Protein AF-A0A9D2URX4-F1 (afdb_monomer)

Sequence (86 aa):
MSYSETGTSHLNLRAQVIRTLLAVQQGQSLATVLPLHLKKVAERDRALFHELVLGTLRQWYALKSITLPLLVKPLNNDTVETCLYV

InterPro domains:
  IPR035926 NusB-like superfamily [G3DSA:1.10.940.10] (9-86)
  IPR035926 NusB-like superfamily [SSF48013] (12-77)

Organism: Acinetobacter lwoffii (NCBI:txid28090)

Nearest PDB structures (foldseek):
  1sqg-assembly1_A  TM=8.878E-01  e=4.021E-02  Escherichia coli

Mean predicted aligned error: 6.45 Å

Secondary structure (DSSP, 8-state):
------------HHHHHHHHHHHHHTT--HHHHHHHHHTTS-GGGHHHHHHHHHHHHHTHHHHHHHHGGG-SS----HHHHHHTT-

pLDDT: mean 86.68, std 16.32, range [33.19, 96.69]

Foldseek 3Di:
DDDDDDDPDLDPLLVLLLVLVLCVVVPDDNVVSVVVSLVSDDPVCSVVSVCLNVVLVVCVVVLVVVVVVVDPDDDDDSSVVSSSSD

Solvent-accessible surface area (backbone atoms only — not comparable to full-atom values): 5438 Å² total; per-residue (Å²): 138,82,88,80,78,92,66,100,61,87,72,53,67,65,60,54,37,40,56,52,52,49,44,38,74,72,70,45,57,59,85,66,50,47,67,62,53,50,73,76,44,58,79,88,50,40,64,59,48,52,49,51,47,56,48,34,65,73,39,41,69,61,49,48,64,62,48,56,79,74,46,94,62,90,84,92,45,71,67,65,56,50,56,76,60,113

Radius of gyration: 13.79 Å; Cα contacts (8 Å, |Δi|>4): 47; chains: 1; bounding box: 35×23×37 Å

Structure (mmC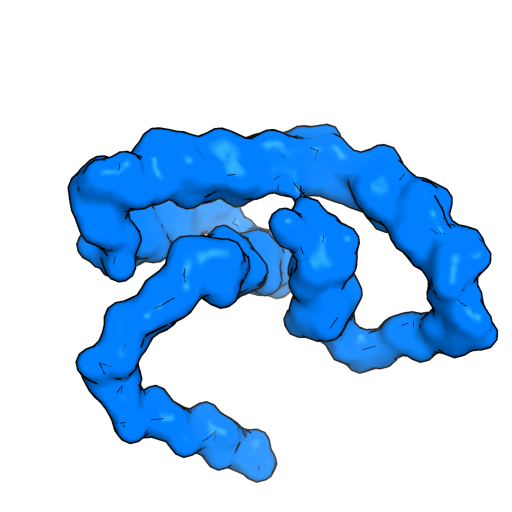IF, N/CA/C/O backbone):
data_AF-A0A9D2URX4-F1
#
_entry.id   AF-A0A9D2URX4-F1
#
loop_
_atom_site.group_PDB
_atom_site.id
_atom_site.type_symbol
_atom_site.label_atom_id
_atom_site.label_alt_id
_atom_site.label_comp_id
_atom_site.label_asym_id
_atom_site.label_entity_id
_atom_site.label_seq_id
_atom_site.pdbx_PDB_ins_code
_atom_site.Cartn_x
_atom_site.Cartn_y
_atom_site.Cartn_z
_atom_site.occupancy
_atom_site.B_iso_or_equiv
_atom_site.auth_seq_id
_atom_site.auth_comp_id
_atom_site.auth_asym_id
_atom_site.auth_atom_id
_atom_site.pdbx_PDB_model_num
ATOM 1 N N . MET A 1 1 ? -20.858 -0.237 -17.032 1.00 34.88 1 MET A N 1
ATOM 2 C CA . MET A 1 1 ? -21.104 -1.584 -16.474 1.00 34.88 1 MET A CA 1
ATOM 3 C C . MET A 1 1 ? -20.590 -1.589 -15.051 1.00 34.88 1 MET A C 1
ATOM 5 O O . MET A 1 1 ? -19.390 -1.649 -14.828 1.00 34.88 1 MET A O 1
ATOM 9 N N . SER A 1 2 ? -21.505 -1.371 -14.116 1.00 33.19 2 SER A N 1
ATOM 10 C CA . SER A 1 2 ? -21.246 -1.221 -12.688 1.00 33.19 2 SER A CA 1
ATOM 11 C C . SER A 1 2 ? -21.203 -2.614 -12.066 1.00 33.19 2 SER A C 1
ATOM 13 O O . SER A 1 2 ? -22.211 -3.314 -12.107 1.00 33.19 2 SER A O 1
ATOM 15 N N . TYR A 1 3 ? -20.063 -3.036 -11.519 1.00 43.09 3 TYR A N 1
ATOM 16 C CA . TYR A 1 3 ? -20.038 -4.218 -10.658 1.00 43.09 3 TYR A CA 1
ATOM 17 C C . TYR A 1 3 ? -20.581 -3.817 -9.286 1.00 43.09 3 TYR A C 1
ATOM 19 O O . TYR A 1 3 ? -19.886 -3.221 -8.464 1.00 43.09 3 TYR A O 1
ATOM 27 N N . SER A 1 4 ? -21.864 -4.092 -9.085 1.00 41.75 4 SER A N 1
ATOM 28 C CA . SER A 1 4 ? -22.502 -4.134 -7.776 1.00 41.75 4 SER A CA 1
ATOM 29 C C . SER A 1 4 ? -22.140 -5.465 -7.121 1.00 41.75 4 SER A C 1
ATOM 31 O O . SER A 1 4 ? -22.510 -6.506 -7.653 1.00 41.75 4 SER A O 1
ATOM 33 N N . GLU A 1 5 ? -21.495 -5.454 -5.956 1.00 43.25 5 GLU A N 1
ATOM 34 C CA . GLU A 1 5 ? -21.526 -6.606 -5.047 1.00 43.25 5 GLU A CA 1
ATOM 35 C C . GLU A 1 5 ? -21.912 -6.147 -3.639 1.00 43.25 5 GLU A C 1
ATOM 37 O O . GLU A 1 5 ? -21.108 -5.683 -2.830 1.00 43.25 5 GLU A O 1
ATOM 42 N N . THR A 1 6 ? -23.210 -6.263 -3.373 1.00 42.12 6 THR A N 1
ATOM 43 C CA . THR A 1 6 ? -23.797 -6.454 -2.049 1.00 42.12 6 THR A CA 1
ATOM 44 C C . THR A 1 6 ? -23.442 -7.847 -1.538 1.00 42.12 6 THR A C 1
ATOM 46 O O . THR A 1 6 ? -23.938 -8.842 -2.057 1.00 42.12 6 THR A O 1
ATOM 49 N N . GLY A 1 7 ? -22.629 -7.903 -0.485 1.00 37.88 7 GLY A N 1
ATOM 50 C CA . GLY A 1 7 ? -22.375 -9.097 0.313 1.00 37.88 7 GLY A CA 1
ATOM 51 C C . GLY A 1 7 ? -21.503 -8.734 1.509 1.00 37.88 7 GLY A C 1
ATOM 52 O O . GLY A 1 7 ? -20.342 -8.369 1.347 1.00 37.88 7 GLY A O 1
ATOM 53 N N . THR A 1 8 ? -22.045 -8.802 2.724 1.00 43.16 8 THR A N 1
ATOM 54 C CA . THR A 1 8 ? -21.280 -8.738 3.982 1.00 43.16 8 THR A CA 1
ATOM 55 C C . THR A 1 8 ? -20.488 -10.033 4.175 1.00 43.16 8 THR A C 1
ATOM 57 O O . THR A 1 8 ? -20.670 -10.763 5.145 1.00 43.16 8 THR A O 1
ATOM 60 N N . SER A 1 9 ? -19.631 -10.350 3.213 1.00 50.97 9 SER A N 1
ATOM 61 C CA . SER A 1 9 ? -18.630 -11.399 3.306 1.00 50.97 9 SER A CA 1
ATOM 62 C C . SER A 1 9 ? -17.358 -10.726 3.799 1.00 50.97 9 SER A C 1
ATOM 64 O O . SER A 1 9 ? -16.907 -9.746 3.208 1.00 50.97 9 SER A O 1
ATOM 66 N N . HIS A 1 10 ? -16.815 -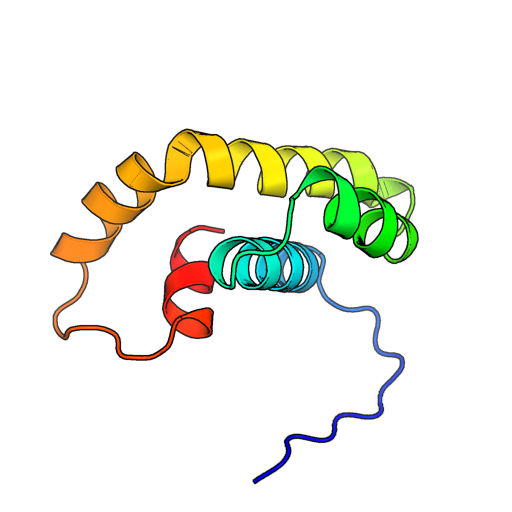11.199 4.918 1.00 65.25 10 HIS A N 1
ATOM 67 C CA . HIS A 1 10 ? -15.562 -10.699 5.478 1.00 65.25 10 HIS A CA 1
ATOM 68 C C . HIS A 1 10 ? -14.482 -10.719 4.384 1.00 65.25 10 HIS A C 1
ATOM 70 O O . HIS A 1 10 ? -14.022 -11.788 3.981 1.00 65.25 10 HIS A O 1
ATOM 76 N N . LEU A 1 11 ? -14.138 -9.544 3.846 1.00 78.06 11 LEU A N 1
ATOM 77 C CA . LEU A 1 11 ? -13.216 -9.438 2.721 1.00 78.06 11 LEU A CA 1
ATOM 78 C C . LEU A 1 11 ? -11.858 -10.001 3.151 1.00 78.06 11 LEU A C 1
ATOM 80 O O . LEU A 1 11 ? -11.422 -9.787 4.283 1.00 78.06 11 LEU A O 1
ATOM 84 N N . ASN A 1 12 ? -11.183 -10.730 2.263 1.00 90.62 12 ASN A N 1
ATOM 85 C CA . ASN A 1 12 ? -9.845 -11.221 2.571 1.00 90.62 12 ASN A CA 1
ATOM 86 C C . ASN A 1 12 ? -8.913 -10.038 2.884 1.00 90.62 12 ASN A C 1
ATOM 88 O O . ASN A 1 12 ? -8.960 -9.013 2.199 1.00 90.62 12 ASN A O 1
ATOM 92 N N . LEU A 1 13 ? -8.035 -10.196 3.876 1.00 92.56 13 LEU A N 1
ATOM 93 C CA . LEU A 1 13 ? -7.096 -9.153 4.278 1.00 92.56 13 LEU A CA 1
ATOM 94 C C . LEU A 1 13 ? -6.286 -8.608 3.089 1.00 92.56 13 LEU A C 1
ATOM 96 O O . LEU A 1 13 ? -6.167 -7.394 2.935 1.00 92.56 13 LEU A O 1
ATOM 100 N N . ARG A 1 14 ? -5.783 -9.484 2.209 1.00 93.00 14 ARG A N 1
ATOM 101 C CA . ARG A 1 14 ? -5.022 -9.069 1.018 1.00 93.00 14 ARG A CA 1
ATOM 102 C C . ARG A 1 14 ? -5.869 -8.234 0.064 1.00 93.00 14 ARG A C 1
ATOM 104 O O . ARG A 1 14 ? -5.405 -7.215 -0.432 1.00 93.00 14 ARG A O 1
ATOM 111 N N . ALA A 1 15 ? -7.136 -8.597 -0.132 1.00 92.44 15 ALA A N 1
ATOM 112 C CA . ALA A 1 15 ? -8.059 -7.803 -0.943 1.00 92.44 15 ALA A CA 1
ATOM 113 C C . ALA A 1 15 ? -8.283 -6.404 -0.342 1.00 92.44 15 ALA A C 1
ATOM 115 O O . ALA A 1 15 ? -8.420 -5.419 -1.066 1.00 92.44 15 ALA A O 1
ATOM 116 N N . GLN A 1 16 ? -8.265 -6.285 0.986 1.00 93.19 16 GLN A N 1
ATOM 117 C CA . GLN A 1 16 ? -8.369 -5.002 1.676 1.00 93.19 16 GLN A CA 1
ATOM 118 C C . GLN A 1 16 ? -7.103 -4.146 1.530 1.00 93.19 16 GLN A C 1
ATOM 120 O O . GLN A 1 16 ? -7.204 -2.926 1.360 1.00 93.19 16 GLN A O 1
ATOM 125 N N . VAL A 1 17 ? -5.924 -4.778 1.529 1.00 95.62 17 VAL A N 1
ATOM 126 C CA . VAL A 1 17 ? -4.640 -4.137 1.195 1.00 95.62 17 VAL A CA 1
ATOM 127 C C . VAL A 1 17 ? -4.681 -3.611 -0.239 1.00 95.62 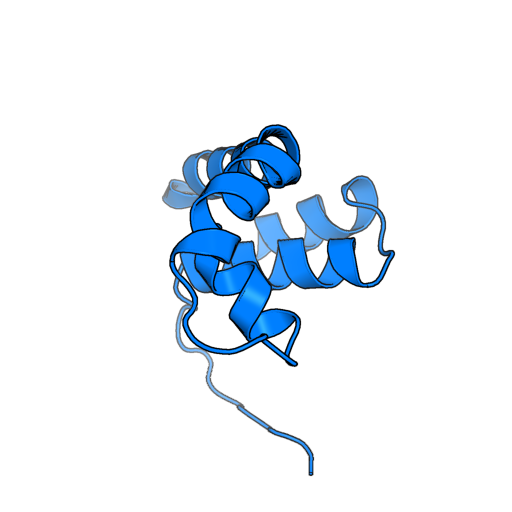17 VAL A C 1
ATOM 129 O O . VAL A 1 17 ? -4.469 -2.419 -0.446 1.00 95.62 17 VAL A O 1
ATOM 132 N N . ILE A 1 18 ? -5.063 -4.448 -1.210 1.00 95.00 18 ILE A N 1
ATOM 133 C CA . ILE A 1 18 ? -5.158 -4.076 -2.633 1.00 95.00 18 ILE A CA 1
ATOM 134 C C . ILE A 1 18 ? -6.081 -2.868 -2.830 1.00 95.00 18 ILE A C 1
ATOM 136 O O . ILE A 1 18 ? -5.710 -1.920 -3.515 1.00 95.00 18 ILE A O 1
ATOM 140 N N . ARG A 1 19 ? -7.252 -2.833 -2.178 1.00 93.56 19 ARG A N 1
ATOM 141 C CA . ARG A 1 19 ? -8.162 -1.669 -2.246 1.00 93.56 19 ARG A CA 1
ATOM 142 C C . ARG A 1 19 ? -7.529 -0.385 -1.716 1.00 93.56 19 ARG A C 1
ATOM 144 O O . ARG A 1 19 ? -7.801 0.691 -2.243 1.00 93.56 19 ARG A O 1
ATOM 151 N N . THR A 1 20 ? -6.707 -0.495 -0.677 1.00 95.31 20 THR A N 1
ATOM 152 C CA . THR A 1 20 ? -6.005 0.654 -0.094 1.00 95.31 20 THR A CA 1
ATOM 153 C C . THR A 1 20 ? -4.910 1.143 -1.038 1.00 95.31 20 THR A C 1
ATOM 155 O O . THR A 1 20 ? -4.836 2.337 -1.310 1.00 95.31 20 THR A O 1
ATOM 158 N N . LEU A 1 21 ? -4.109 0.224 -1.583 1.00 95.88 21 LEU A N 1
ATOM 159 C CA . LEU A 1 21 ? -3.054 0.530 -2.550 1.00 95.88 21 LEU A CA 1
ATOM 160 C C . LEU A 1 21 ? -3.619 1.149 -3.833 1.00 95.88 21 LEU A C 1
ATOM 162 O O . LEU A 1 21 ? -3.094 2.156 -4.296 1.00 95.88 21 LEU A O 1
ATOM 166 N N . LEU A 1 22 ? -4.735 0.627 -4.348 1.00 95.00 22 LEU A N 1
ATOM 167 C CA . LEU A 1 22 ? -5.400 1.166 -5.535 1.00 95.00 22 LEU A CA 1
ATOM 168 C C . LEU A 1 22 ? -5.871 2.612 -5.322 1.00 95.00 22 LEU A C 1
ATOM 170 O O . LEU A 1 22 ? -5.692 3.451 -6.199 1.00 95.00 22 LEU A O 1
ATOM 174 N N . ALA A 1 23 ? -6.429 2.929 -4.149 1.00 94.44 23 ALA A N 1
ATOM 175 C CA . ALA A 1 23 ? -6.828 4.299 -3.825 1.00 94.44 23 ALA A CA 1
ATOM 176 C C . ALA A 1 23 ? -5.623 5.257 -3.812 1.00 94.44 23 ALA A C 1
ATOM 178 O O . ALA A 1 23 ? -5.719 6.380 -4.307 1.00 94.44 23 ALA A O 1
ATOM 179 N N . VAL A 1 24 ? -4.479 4.802 -3.290 1.00 95.00 24 VAL A N 1
ATOM 180 C CA . VAL A 1 24 ? -3.229 5.577 -3.304 1.00 95.00 24 VAL A CA 1
ATOM 181 C C . VAL A 1 24 ? -2.695 5.744 -4.727 1.00 95.00 24 VAL A C 1
ATOM 183 O O . VAL A 1 24 ? -2.324 6.853 -5.105 1.00 95.00 24 VAL A O 1
ATOM 186 N N . GLN A 1 25 ? -2.720 4.689 -5.545 1.00 92.06 25 GLN A N 1
ATOM 187 C CA . GLN A 1 25 ? -2.331 4.750 -6.958 1.00 92.06 25 GLN A CA 1
ATOM 188 C C . GLN A 1 25 ? -3.211 5.726 -7.757 1.00 92.06 25 GLN A C 1
ATOM 190 O O . GLN A 1 25 ? -2.715 6.419 -8.640 1.00 92.06 25 GLN A O 1
ATOM 195 N N . GLN A 1 26 ? -4.490 5.854 -7.398 1.00 92.50 26 GLN A N 1
ATOM 196 C CA . GLN A 1 26 ? -5.427 6.836 -7.962 1.00 92.50 26 GLN A CA 1
ATOM 197 C C . GLN A 1 26 ? -5.222 8.271 -7.433 1.00 92.50 26 GLN A C 1
ATOM 199 O O . GLN A 1 26 ? -6.018 9.159 -7.735 1.00 92.50 26 GLN A O 1
ATOM 204 N N . GLY A 1 27 ? -4.171 8.519 -6.647 1.00 93.94 27 GLY A N 1
ATOM 205 C CA . GLY A 1 27 ? -3.787 9.847 -6.168 1.00 93.94 27 GLY A CA 1
ATOM 206 C C . GLY A 1 27 ? -4.361 10.232 -4.804 1.00 93.94 27 GLY A C 1
ATOM 207 O O . GLY A 1 27 ? -4.190 11.374 -4.377 1.00 93.94 27 GLY A O 1
ATOM 208 N N . GLN A 1 28 ? -5.029 9.320 -4.090 1.00 95.81 28 GLN A N 1
ATOM 209 C CA . GLN A 1 28 ? -5.470 9.607 -2.724 1.00 95.81 28 GLN A CA 1
ATOM 210 C C . GLN A 1 28 ? -4.299 9.538 -1.740 1.00 95.81 28 GLN A C 1
ATOM 212 O O . GLN A 1 28 ? -3.427 8.675 -1.820 1.00 95.81 28 GLN A O 1
ATOM 217 N N . SER A 1 29 ? -4.298 10.430 -0.750 1.00 95.94 29 SER A N 1
ATOM 218 C CA . SER A 1 29 ? -3.284 10.408 0.303 1.00 95.94 29 SER A CA 1
ATOM 219 C C . SER A 1 29 ? -3.440 9.178 1.197 1.00 95.94 29 SER A C 1
ATOM 221 O O . SER A 1 29 ? -4.523 8.924 1.737 1.00 95.94 29 SER A O 1
ATOM 223 N N . LEU A 1 30 ? -2.332 8.467 1.439 1.00 95.44 30 LEU A N 1
ATOM 224 C CA . LEU A 1 30 ? -2.289 7.340 2.374 1.00 95.44 30 LEU A CA 1
ATOM 225 C C . LEU A 1 30 ? -2.789 7.740 3.769 1.00 95.44 30 LEU A C 1
ATOM 227 O O . LEU A 1 30 ? -3.540 6.989 4.387 1.00 95.44 30 LEU A O 1
ATOM 231 N N . ALA A 1 31 ? -2.425 8.934 4.246 1.00 94.81 31 ALA A N 1
ATOM 232 C CA . ALA A 1 31 ? -2.823 9.428 5.565 1.00 94.81 31 ALA A CA 1
ATOM 233 C C . ALA A 1 31 ? -4.350 9.543 5.719 1.00 94.81 31 ALA A C 1
ATOM 235 O O . ALA A 1 31 ? -4.877 9.387 6.818 1.00 94.81 31 ALA A O 1
ATOM 236 N N . THR A 1 32 ? -5.066 9.773 4.616 1.00 94.69 32 THR A N 1
ATOM 237 C CA . THR A 1 32 ? -6.529 9.856 4.594 1.00 94.69 32 THR A CA 1
ATOM 238 C C . THR A 1 32 ? -7.168 8.471 4.498 1.00 94.69 32 THR A C 1
ATOM 240 O O . THR A 1 32 ? -8.122 8.177 5.219 1.00 94.69 32 THR A O 1
ATOM 243 N N . VAL A 1 33 ? -6.652 7.594 3.629 1.00 95.38 33 VAL A N 1
ATOM 244 C CA . VAL A 1 33 ? -7.296 6.300 3.329 1.00 95.38 33 VAL A CA 1
ATOM 245 C C . VAL A 1 33 ? -6.957 5.196 4.326 1.00 95.38 33 VAL A C 1
ATOM 247 O O . VAL A 1 33 ? -7.791 4.326 4.581 1.00 95.38 33 VAL A O 1
ATOM 250 N N . LEU A 1 34 ? -5.757 5.214 4.908 1.00 94.19 34 LEU A N 1
ATOM 251 C CA . LEU A 1 34 ? -5.275 4.183 5.825 1.00 94.19 34 LEU A CA 1
ATOM 252 C C . LEU A 1 34 ? -6.152 4.043 7.082 1.00 94.19 34 LEU A C 1
ATOM 254 O O . LEU A 1 34 ? -6.629 2.934 7.326 1.00 94.19 34 LEU A O 1
ATOM 258 N N . PRO A 1 35 ? -6.463 5.113 7.848 1.00 94.38 35 PRO A N 1
ATOM 259 C CA . PRO A 1 35 ? -7.319 4.987 9.030 1.00 94.38 35 PRO A CA 1
ATOM 260 C C . PRO A 1 35 ? -8.753 4.554 8.689 1.00 94.38 35 PRO A C 1
ATOM 262 O O . PRO A 1 35 ? -9.398 3.880 9.494 1.00 94.38 35 PRO A O 1
ATOM 265 N N . LEU A 1 36 ? -9.264 4.898 7.500 1.00 93.44 36 LEU A N 1
ATOM 266 C CA . LEU A 1 36 ? -10.589 4.470 7.039 1.00 93.44 36 LEU A CA 1
ATOM 267 C C . LEU A 1 36 ? -10.629 2.968 6.729 1.00 93.44 36 LEU A C 1
ATOM 269 O O . LEU A 1 36 ? -11.598 2.293 7.080 1.00 93.44 36 LEU A O 1
ATOM 273 N N . HIS A 1 37 ? -9.599 2.441 6.067 1.00 92.44 37 HIS A N 1
ATOM 274 C CA . HIS A 1 37 ? -9.523 1.021 5.730 1.00 92.44 37 HIS A CA 1
ATOM 275 C C . HIS A 1 37 ? -9.152 0.155 6.933 1.00 92.44 37 HIS A C 1
ATOM 277 O O . HIS A 1 37 ? -9.740 -0.911 7.094 1.00 92.44 37 HIS A O 1
ATOM 283 N N . LEU A 1 38 ? -8.295 0.641 7.833 1.00 91.50 38 LEU A N 1
ATOM 284 C CA . LEU A 1 38 ? -7.905 -0.069 9.053 1.00 91.50 38 LEU A CA 1
ATOM 285 C C . LEU A 1 38 ? -9.097 -0.366 9.977 1.00 91.50 38 LEU A C 1
ATOM 287 O O . LEU A 1 38 ? -9.177 -1.441 10.566 1.00 91.50 38 LEU A O 1
ATOM 291 N N . LYS A 1 39 ? -10.067 0.556 10.065 1.00 91.50 39 LYS A N 1
ATOM 292 C CA . LYS A 1 39 ? -11.314 0.358 10.832 1.00 91.50 39 LYS A CA 1
ATOM 293 C C . LYS A 1 39 ? -12.170 -0.798 10.312 1.00 91.50 39 LYS A C 1
ATOM 295 O O . LYS A 1 39 ? -12.980 -1.330 11.061 1.00 91.50 39 LYS A O 1
ATOM 300 N N . LYS A 1 40 ? -12.003 -1.171 9.042 1.00 90.19 40 LYS A N 1
ATOM 301 C CA . LYS A 1 40 ? -12.740 -2.253 8.382 1.00 90.19 40 LYS A CA 1
ATOM 302 C C . LYS A 1 40 ? -12.018 -3.607 8.488 1.00 90.19 40 LYS A C 1
ATOM 304 O O . LYS A 1 40 ? -12.526 -4.579 7.941 1.00 90.19 40 LYS A O 1
ATOM 309 N N . VAL A 1 41 ? -10.845 -3.659 9.128 1.00 91.38 41 VAL A N 1
ATOM 310 C CA . VAL A 1 41 ? -10.042 -4.873 9.351 1.00 91.38 41 VAL A CA 1
ATOM 311 C C . VAL A 1 41 ? -10.247 -5.348 10.794 1.00 91.38 41 VAL A C 1
ATOM 313 O O . VAL A 1 41 ? -10.254 -4.536 11.730 1.00 91.38 41 VAL A O 1
ATOM 316 N N . ALA A 1 42 ? -10.389 -6.662 10.980 1.00 90.56 42 ALA A N 1
ATOM 317 C CA . ALA A 1 42 ? -10.447 -7.286 12.299 1.00 90.56 42 ALA A CA 1
ATOM 318 C C . ALA A 1 42 ? -9.194 -6.949 13.124 1.00 90.56 42 ALA A C 1
ATOM 320 O O . ALA A 1 42 ? -8.089 -6.906 12.592 1.00 90.56 42 ALA A O 1
ATOM 321 N N . GLU A 1 43 ? -9.347 -6.726 14.430 1.00 90.44 43 GLU A N 1
ATOM 322 C CA . GLU A 1 43 ? -8.260 -6.239 15.293 1.00 90.44 43 GLU A CA 1
ATOM 323 C C . GLU A 1 43 ? -6.992 -7.102 15.221 1.00 90.44 43 GLU A C 1
ATOM 325 O O . GLU A 1 43 ? -5.893 -6.564 15.094 1.00 90.44 43 GLU A O 1
ATOM 330 N N . ARG A 1 44 ? -7.164 -8.430 15.181 1.00 92.06 44 ARG A N 1
ATOM 331 C CA . ARG A 1 44 ? -6.079 -9.410 15.037 1.00 92.06 44 ARG A CA 1
ATOM 332 C C . ARG A 1 44 ? -5.217 -9.188 13.791 1.00 92.06 44 ARG A C 1
ATOM 334 O O . ARG A 1 44 ? -4.011 -9.402 13.834 1.00 92.06 44 ARG A O 1
ATOM 341 N N . ASP A 1 45 ? -5.831 -8.753 12.696 1.00 93.75 45 ASP A N 1
ATOM 342 C CA . ASP A 1 45 ? -5.188 -8.675 11.384 1.00 93.75 45 ASP A CA 1
ATOM 343 C C . ASP A 1 45 ? -4.669 -7.260 11.070 1.00 93.75 45 ASP A C 1
ATOM 345 O O . ASP A 1 45 ? -4.010 -7.052 10.052 1.00 93.75 45 ASP A O 1
ATOM 349 N N . ARG A 1 46 ? -4.915 -6.273 11.946 1.00 93.94 46 ARG A N 1
ATOM 350 C CA . ARG A 1 46 ? -4.509 -4.868 11.743 1.00 93.94 46 ARG A CA 1
ATOM 351 C C . ARG A 1 46 ? -3.002 -4.684 11.625 1.00 93.94 46 ARG A C 1
ATOM 353 O O . ARG A 1 46 ? -2.559 -3.875 10.815 1.00 93.94 46 ARG A O 1
ATOM 360 N N . ALA A 1 47 ? -2.225 -5.418 12.420 1.00 94.56 47 ALA A N 1
ATOM 361 C CA . ALA A 1 47 ? -0.767 -5.353 12.356 1.00 94.56 47 ALA A CA 1
ATOM 362 C C . ALA A 1 47 ? -0.260 -5.844 10.991 1.00 94.56 47 ALA A C 1
ATOM 364 O O . ALA A 1 47 ? 0.511 -5.152 10.330 1.00 94.56 47 ALA A O 1
ATOM 365 N N . LEU A 1 48 ? -0.774 -6.990 10.531 1.00 95.81 48 LEU A N 1
ATOM 366 C CA . LEU A 1 48 ? -0.428 -7.550 9.225 1.00 95.81 48 LEU A CA 1
ATOM 367 C C . LEU A 1 48 ? -0.907 -6.649 8.078 1.00 95.81 48 LEU A C 1
ATOM 369 O O . LEU A 1 48 ? -0.169 -6.433 7.125 1.00 95.81 48 LEU A O 1
ATOM 373 N N . PHE A 1 49 ? -2.107 -6.072 8.183 1.00 96.56 49 PHE A N 1
ATOM 374 C CA . PHE A 1 49 ? -2.606 -5.078 7.230 1.00 96.56 49 PHE A CA 1
ATOM 375 C C . PHE A 1 49 ? -1.638 -3.901 7.072 1.00 96.56 49 PHE A C 1
ATOM 377 O O . PHE A 1 49 ? -1.287 -3.534 5.952 1.00 96.56 49 PHE A O 1
ATOM 384 N N . HIS A 1 50 ? -1.211 -3.312 8.193 1.00 95.38 50 HIS A N 1
ATOM 385 C CA . HIS A 1 50 ? -0.294 -2.175 8.201 1.00 95.38 50 HIS A CA 1
ATOM 386 C C . HIS A 1 50 ? 1.038 -2.514 7.547 1.00 95.38 50 HIS A C 1
ATOM 388 O O . HIS A 1 50 ? 1.516 -1.741 6.716 1.00 95.38 50 HIS A O 1
ATOM 394 N N . GLU A 1 51 ? 1.611 -3.660 7.913 1.00 96.56 51 GLU A N 1
ATOM 395 C CA . GLU A 1 51 ? 2.898 -4.091 7.382 1.00 96.56 51 GLU A CA 1
ATOM 396 C C . GLU A 1 51 ? 2.823 -4.336 5.877 1.00 96.56 51 GLU A C 1
ATOM 398 O O . GLU A 1 51 ? 3.675 -3.855 5.140 1.00 96.56 51 GLU A O 1
ATOM 403 N N . LEU A 1 52 ? 1.765 -4.991 5.394 1.00 96.56 52 LEU A N 1
ATOM 404 C CA . LEU A 1 52 ? 1.584 -5.218 3.961 1.00 96.56 52 LEU A CA 1
ATOM 405 C C . LEU A 1 52 ? 1.398 -3.902 3.197 1.00 96.56 52 LEU A C 1
ATOM 407 O O . LEU A 1 52 ? 2.072 -3.682 2.197 1.00 96.56 52 LEU A O 1
ATOM 411 N N . VAL A 1 53 ? 0.546 -2.984 3.668 1.00 96.56 53 VAL A N 1
ATOM 412 C CA . VAL A 1 53 ? 0.339 -1.695 2.978 1.00 96.56 53 VAL A CA 1
ATOM 413 C C . VAL A 1 53 ? 1.634 -0.880 2.933 1.00 96.56 53 VAL A C 1
ATOM 415 O O . VAL A 1 53 ? 2.039 -0.416 1.867 1.00 96.56 53 VAL A O 1
ATOM 418 N N . LEU A 1 54 ? 2.293 -0.687 4.076 1.00 96.25 54 LEU A N 1
ATOM 419 C CA . LEU A 1 54 ? 3.494 0.148 4.161 1.00 96.25 54 LEU A CA 1
ATOM 420 C C . LEU A 1 54 ? 4.709 -0.524 3.512 1.00 96.25 54 LEU A C 1
ATOM 422 O O . LEU A 1 54 ? 5.511 0.153 2.866 1.00 9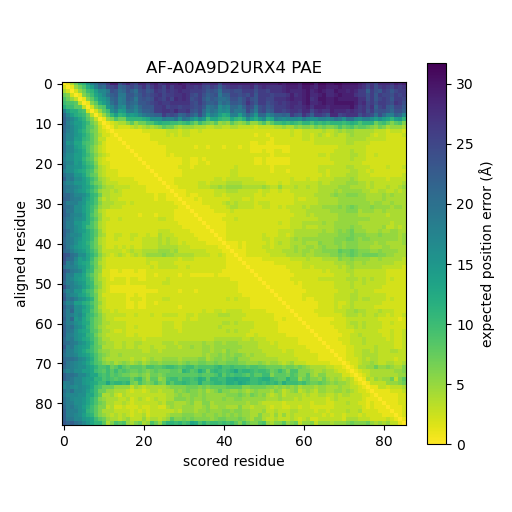6.25 54 LEU A O 1
ATOM 426 N N . GLY A 1 55 ? 4.838 -1.841 3.662 1.00 96.62 55 GLY A N 1
ATOM 427 C CA . GLY A 1 55 ? 5.885 -2.655 3.056 1.00 96.62 55 GLY A CA 1
ATOM 428 C C . GLY A 1 55 ? 5.797 -2.647 1.534 1.00 96.62 55 GLY A C 1
ATOM 429 O O . GLY A 1 55 ? 6.788 -2.328 0.873 1.00 96.62 55 GLY A O 1
ATOM 430 N N . THR A 1 56 ? 4.607 -2.889 0.974 1.00 96.25 56 THR A N 1
ATOM 431 C CA . THR A 1 56 ? 4.390 -2.857 -0.480 1.00 96.25 56 THR A CA 1
ATOM 432 C C . THR A 1 56 ? 4.627 -1.463 -1.053 1.00 96.25 56 THR A C 1
ATOM 434 O O . THR A 1 56 ? 5.314 -1.342 -2.062 1.00 96.25 56 THR A O 1
ATOM 437 N N . LEU A 1 57 ? 4.152 -0.389 -0.408 1.00 95.38 57 LEU A N 1
ATOM 438 C CA . LEU A 1 57 ? 4.420 0.980 -0.880 1.00 95.38 57 LEU A CA 1
ATOM 439 C C . LEU A 1 57 ? 5.915 1.320 -0.866 1.00 95.38 57 LEU A C 1
ATOM 441 O O . LEU A 1 57 ? 6.416 1.940 -1.802 1.00 95.38 57 LEU A O 1
ATOM 445 N N . ARG A 1 58 ? 6.646 0.892 0.170 1.00 96.69 58 ARG A N 1
ATOM 446 C CA . ARG A 1 58 ? 8.097 1.106 0.265 1.00 96.69 58 ARG A CA 1
ATOM 447 C C . ARG A 1 58 ? 8.856 0.366 -0.833 1.00 96.69 58 ARG A C 1
ATOM 449 O O . ARG A 1 58 ? 9.801 0.915 -1.391 1.00 96.69 58 ARG A O 1
ATOM 456 N N . GLN A 1 59 ? 8.458 -0.870 -1.124 1.00 96.50 59 GLN A N 1
ATOM 457 C CA . GLN A 1 59 ? 9.123 -1.739 -2.099 1.00 96.50 59 GLN A CA 1
ATOM 458 C C . GLN A 1 59 ? 8.492 -1.689 -3.494 1.00 96.50 59 GLN A C 1
ATOM 460 O O . GLN A 1 59 ? 8.861 -2.485 -4.354 1.00 96.50 59 GLN A O 1
ATOM 465 N N . TRP A 1 60 ? 7.584 -0.746 -3.750 1.00 94.38 60 TRP A N 1
ATOM 466 C CA . TRP A 1 60 ? 6.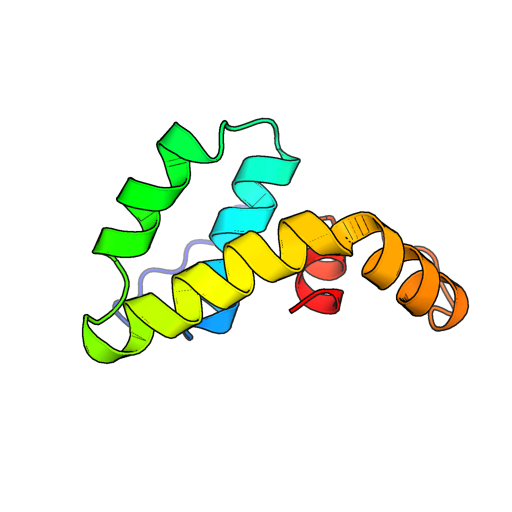763 -0.701 -4.962 1.00 94.38 60 TRP A CA 1
ATOM 467 C C . TRP A 1 60 ? 7.580 -0.849 -6.250 1.00 94.38 60 TRP A C 1
ATOM 469 O O . TRP A 1 60 ? 7.307 -1.712 -7.082 1.00 94.38 60 TRP A O 1
ATOM 479 N N . TYR A 1 61 ? 8.640 -0.052 -6.395 1.00 94.00 61 TYR A N 1
ATOM 480 C CA . TYR A 1 61 ? 9.489 -0.087 -7.586 1.00 94.00 61 TYR A CA 1
ATOM 481 C C . TYR A 1 61 ? 10.314 -1.372 -7.700 1.00 94.00 61 TYR A C 1
ATOM 483 O O . TYR A 1 61 ? 10.518 -1.861 -8.810 1.00 94.00 61 TYR A O 1
ATOM 491 N N . ALA A 1 62 ? 10.762 -1.940 -6.578 1.00 95.94 62 ALA A N 1
ATOM 492 C CA . ALA A 1 62 ? 11.482 -3.210 -6.577 1.00 95.94 62 ALA A CA 1
ATOM 493 C C . ALA A 1 62 ? 10.560 -4.359 -7.012 1.00 95.94 62 ALA A C 1
ATOM 495 O O . ALA A 1 62 ? 10.912 -5.125 -7.908 1.00 95.94 62 ALA A O 1
ATOM 496 N N . LEU A 1 63 ? 9.348 -4.419 -6.452 1.00 94.81 63 LEU A N 1
ATOM 497 C CA . LEU A 1 63 ? 8.327 -5.403 -6.818 1.00 94.81 63 LEU A CA 1
ATOM 498 C C . LEU A 1 63 ? 7.938 -5.273 -8.294 1.00 94.81 63 LEU A C 1
ATOM 500 O O . LEU A 1 63 ? 7.902 -6.273 -9.010 1.00 94.81 63 LEU A O 1
ATOM 504 N N . LYS A 1 64 ? 7.749 -4.044 -8.783 1.00 92.44 64 LYS A N 1
ATOM 505 C CA . LYS A 1 64 ? 7.485 -3.763 -10.199 1.00 92.44 64 LYS A CA 1
ATOM 506 C C . LYS A 1 64 ? 8.629 -4.216 -11.108 1.00 92.44 64 LYS A C 1
ATOM 508 O O . LYS A 1 64 ? 8.379 -4.871 -12.114 1.00 92.44 64 LYS A O 1
ATOM 513 N N . SER A 1 65 ? 9.876 -3.930 -10.738 1.00 93.56 65 SER A N 1
ATOM 514 C CA . SER A 1 65 ? 11.065 -4.334 -11.502 1.00 93.56 65 SER A CA 1
ATOM 515 C C . SER A 1 65 ? 11.209 -5.855 -11.615 1.00 93.56 65 SER A C 1
ATOM 517 O O . SER A 1 65 ? 11.589 -6.360 -12.665 1.00 93.56 65 SER A O 1
ATOM 519 N N . ILE A 1 66 ? 10.854 -6.596 -10.562 1.00 94.12 66 ILE A N 1
ATOM 520 C CA . ILE A 1 66 ? 10.882 -8.067 -10.565 1.00 94.12 66 ILE A CA 1
ATOM 521 C C . ILE A 1 66 ? 9.692 -8.643 -11.342 1.00 94.12 66 ILE A C 1
ATOM 523 O O . ILE A 1 66 ? 9.840 -9.639 -12.042 1.00 94.12 66 ILE A O 1
ATOM 5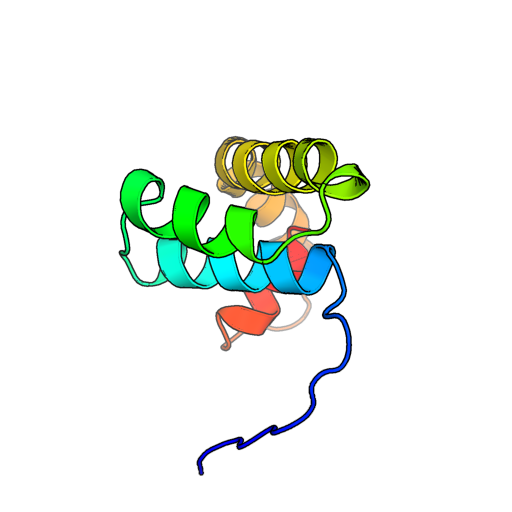27 N N . THR A 1 67 ? 8.517 -8.023 -11.236 1.00 92.19 67 THR A N 1
ATOM 528 C CA . THR A 1 67 ? 7.274 -8.544 -11.823 1.00 92.19 67 THR A CA 1
ATOM 529 C C . THR A 1 67 ? 7.203 -8.316 -13.329 1.00 92.19 67 THR A C 1
ATOM 531 O O . THR A 1 67 ? 6.793 -9.216 -14.057 1.00 92.19 67 THR A O 1
ATOM 534 N N . LEU A 1 68 ? 7.608 -7.141 -13.825 1.00 89.62 68 LEU A N 1
ATOM 535 C CA . LEU A 1 68 ? 7.478 -6.796 -15.247 1.00 89.62 68 LEU A CA 1
ATOM 536 C C . LEU A 1 68 ? 8.166 -7.801 -16.196 1.00 89.62 68 LEU A C 1
ATOM 538 O O . LEU A 1 68 ? 7.526 -8.187 -17.172 1.00 89.62 68 LEU A O 1
ATOM 542 N N . PRO A 1 69 ? 9.395 -8.290 -15.932 1.00 91.94 69 PRO A N 1
ATOM 543 C CA . PRO A 1 69 ? 10.038 -9.312 -16.764 1.00 91.94 69 PRO A CA 1
ATOM 544 C C . PRO A 1 69 ? 9.331 -10.673 -16.756 1.00 91.94 69 PRO A C 1
ATOM 546 O O . PRO A 1 69 ? 9.500 -11.452 -17.689 1.00 91.94 69 PRO A O 1
ATOM 549 N N . LEU A 1 70 ? 8.554 -10.976 -15.710 1.00 93.00 70 LEU A N 1
ATOM 550 C CA . LEU A 1 70 ? 7.796 -12.228 -15.604 1.00 93.00 70 LEU A CA 1
ATOM 551 C C . LEU A 1 70 ? 6.507 -12.192 -16.441 1.00 93.00 70 LEU A C 1
ATOM 553 O O . LEU A 1 70 ? 5.869 -13.226 -16.646 1.00 93.00 70 LEU A O 1
ATOM 557 N N . LEU A 1 71 ? 6.111 -11.015 -16.933 1.00 90.94 71 LEU A N 1
ATOM 558 C CA . LEU A 1 71 ? 4.917 -10.832 -17.743 1.00 90.94 71 LEU A CA 1
ATOM 559 C C . LEU A 1 71 ? 5.235 -11.004 -19.229 1.00 90.94 71 LEU A C 1
ATOM 561 O O . LEU A 1 71 ? 6.023 -10.272 -19.815 1.00 90.94 71 LEU A O 1
ATOM 565 N N . VAL A 1 72 ? 4.527 -11.930 -19.874 1.00 88.19 72 VAL A N 1
ATOM 566 C CA . VAL A 1 72 ? 4.610 -12.130 -21.332 1.00 88.19 72 VAL A CA 1
ATOM 567 C C . VAL A 1 72 ? 3.842 -11.040 -22.097 1.00 88.19 72 VAL A C 1
ATOM 569 O O . VAL A 1 72 ? 4.111 -10.784 -23.269 1.00 88.19 72 VAL A O 1
ATOM 572 N N . LYS A 1 73 ? 2.860 -10.397 -21.451 1.00 88.38 73 LYS A N 1
ATOM 573 C CA . LYS A 1 73 ? 2.005 -9.357 -22.040 1.00 88.38 73 LYS A CA 1
ATOM 574 C C . LYS A 1 73 ? 1.905 -8.148 -21.109 1.00 88.38 73 LYS A C 1
ATOM 576 O O . LYS A 1 73 ? 1.832 -8.34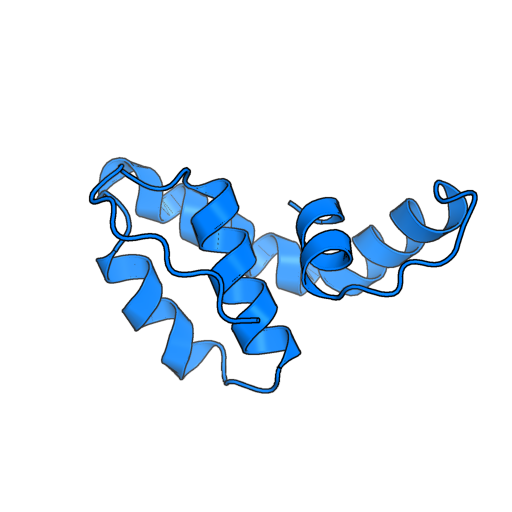3 -19.895 1.00 88.38 73 LYS A O 1
ATOM 581 N N . PRO A 1 74 ? 1.837 -6.922 -21.657 1.00 83.19 74 PRO A N 1
ATOM 582 C CA . PRO A 1 74 ? 1.621 -5.731 -20.848 1.00 83.19 74 PRO A CA 1
ATOM 583 C C . PRO A 1 74 ? 0.245 -5.779 -20.172 1.00 83.19 74 PRO A C 1
ATOM 585 O O . PRO A 1 74 ? -0.741 -6.219 -20.769 1.00 83.19 74 PRO A O 1
ATOM 588 N N . LEU A 1 75 ? 0.185 -5.314 -18.924 1.00 86.62 75 LEU A N 1
ATOM 589 C CA . LEU A 1 75 ? -1.061 -5.169 -18.175 1.00 86.62 75 LEU A CA 1
ATOM 590 C C . LEU A 1 75 ? -1.732 -3.844 -18.537 1.00 86.62 75 LEU A C 1
ATOM 592 O O . LEU A 1 75 ? -1.066 -2.837 -18.752 1.00 86.62 75 LEU A O 1
ATOM 596 N N . ASN A 1 76 ? -3.061 -3.853 -18.586 1.00 86.25 76 ASN A N 1
ATOM 597 C CA . ASN A 1 76 ? -3.890 -2.685 -18.892 1.00 86.25 76 ASN A CA 1
ATOM 598 C C . ASN A 1 76 ? -4.871 -2.338 -17.759 1.00 86.25 76 ASN A C 1
ATOM 600 O O . ASN A 1 76 ? -5.767 -1.520 -17.951 1.00 86.25 76 ASN A O 1
ATOM 604 N N . ASN A 1 77 ? -4.740 -2.992 -16.603 1.00 88.81 77 ASN A N 1
ATOM 605 C CA . ASN A 1 77 ? -5.644 -2.832 -15.475 1.00 88.81 77 ASN A CA 1
ATOM 606 C C . ASN A 1 77 ? -4.852 -2.641 -14.179 1.00 88.81 77 ASN A C 1
ATOM 608 O O . ASN A 1 77 ? -4.225 -3.578 -13.683 1.00 88.81 77 ASN A O 1
ATOM 612 N N . ASP A 1 78 ? -4.964 -1.445 -13.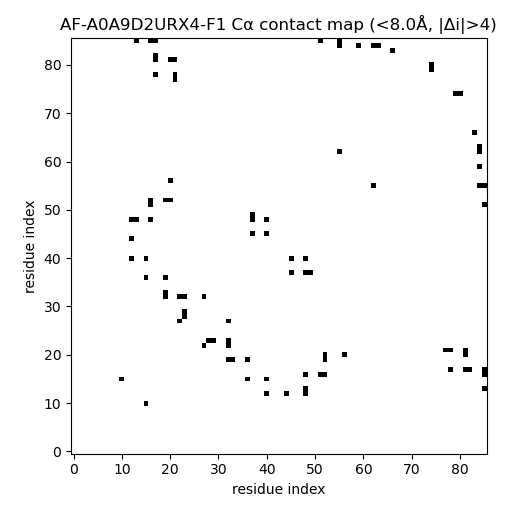608 1.00 84.75 78 ASP A N 1
ATOM 613 C CA . ASP A 1 78 ? -4.287 -1.029 -12.377 1.00 84.75 78 ASP A CA 1
ATOM 614 C C . ASP A 1 78 ? -4.598 -1.927 -11.177 1.00 84.75 78 ASP A C 1
ATOM 616 O O . ASP A 1 78 ? -3.740 -2.163 -10.327 1.00 84.75 78 ASP A O 1
ATOM 620 N N . THR A 1 79 ? -5.819 -2.466 -11.106 1.00 86.19 79 THR A N 1
ATOM 621 C CA . THR A 1 79 ? -6.203 -3.389 -10.030 1.00 86.19 79 THR A CA 1
ATOM 622 C C . THR A 1 79 ? -5.435 -4.697 -10.163 1.00 86.19 79 THR A C 1
ATOM 624 O O . THR A 1 79 ? -4.896 -5.191 -9.179 1.00 86.19 79 THR A O 1
ATOM 627 N N . VAL A 1 80 ? -5.343 -5.234 -11.383 1.00 86.00 80 VAL A N 1
ATOM 628 C CA . VAL A 1 80 ? -4.604 -6.474 -11.663 1.00 86.00 80 VAL A CA 1
ATOM 629 C C . VAL A 1 80 ? -3.109 -6.276 -11.432 1.00 86.00 80 VAL A C 1
ATOM 631 O O . VAL A 1 80 ? -2.476 -7.147 -10.847 1.00 86.00 80 VAL A O 1
ATOM 634 N N . GLU A 1 81 ? -2.556 -5.129 -11.830 1.00 88.06 81 GLU A N 1
ATOM 635 C CA . GLU A 1 81 ? -1.158 -4.794 -11.547 1.00 88.06 81 GLU A CA 1
ATOM 636 C C . GLU A 1 81 ? -0.899 -4.728 -10.036 1.00 88.06 81 GLU A C 1
ATOM 638 O O . GLU A 1 81 ? 0.023 -5.371 -9.544 1.00 88.06 81 GLU A O 1
ATOM 643 N N . THR A 1 82 ? -1.752 -4.030 -9.282 1.00 87.62 82 THR A N 1
ATOM 644 C CA . THR A 1 82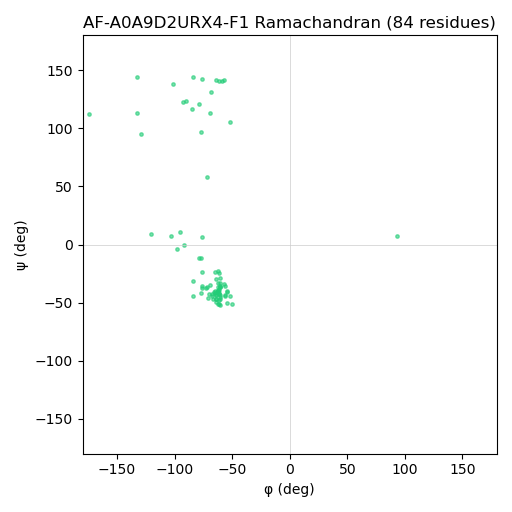 ? -1.612 -3.902 -7.822 1.00 87.62 82 THR A CA 1
ATOM 645 C C . THR A 1 82 ? -1.681 -5.259 -7.115 1.00 87.62 82 THR A C 1
ATOM 647 O O . THR A 1 82 ? -0.958 -5.483 -6.144 1.00 87.62 82 THR A O 1
ATOM 650 N N . CYS A 1 83 ? -2.510 -6.190 -7.603 1.00 89.00 83 CYS A N 1
ATOM 651 C CA . CYS A 1 83 ? -2.591 -7.552 -7.068 1.00 89.00 83 CYS A CA 1
ATOM 652 C C . CYS A 1 83 ? -1.277 -8.336 -7.179 1.00 89.00 83 CYS A C 1
ATOM 654 O O . CYS A 1 83 ? -1.085 -9.268 -6.409 1.00 89.00 83 CYS A O 1
ATOM 656 N N . LEU A 1 84 ? -0.388 -8.003 -8.118 1.00 88.56 84 LEU A N 1
ATOM 657 C CA . LEU A 1 84 ? 0.882 -8.718 -8.292 1.00 88.56 84 LEU A CA 1
ATOM 658 C C . LEU A 1 84 ? 1.935 -8.331 -7.246 1.00 88.56 84 LEU A C 1
ATOM 660 O O . LEU A 1 84 ? 2.961 -8.998 -7.138 1.00 88.56 84 LEU A O 1
ATOM 664 N N . TYR A 1 85 ? 1.696 -7.264 -6.482 1.00 88.25 85 TYR A N 1
ATOM 665 C CA . TYR A 1 85 ? 2.645 -6.722 -5.508 1.00 88.25 85 TYR A CA 1
ATOM 666 C C . TYR A 1 85 ? 2.303 -7.085 -4.045 1.00 88.25 85 TYR A C 1
ATOM 668 O O . TYR A 1 85 ? 2.935 -6.553 -3.127 1.00 88.25 85 TYR A O 1
ATOM 676 N N . VAL A 1 86 ? 1.306 -7.953 -3.811 1.00 82.31 86 VAL A N 1
ATOM 677 C CA . VAL A 1 86 ? 0.760 -8.338 -2.485 1.00 82.31 86 VAL A CA 1
ATOM 678 C C . VAL A 1 86 ? 0.628 -9.854 -2.361 1.00 82.31 86 VAL A C 1
ATOM 680 O O . VAL A 1 86 ? 0.912 -10.387 -1.261 1.00 82.31 86 VAL A O 1
#